Protein AF-A0A2W4KR50-F1 (afdb_monomer_lite)

Radius of gyration: 13.14 Å; chains: 1; bounding box: 29×30×38 Å

Foldseek 3Di:
DDKFKFFWADDDQWIWGDGLCCVVPVDIEIEGPVQCPPDYHGFIFMWDFDPDDDPPHTYIHTPDTPDHDPPVVPPPDDPRDGQDWDWDADPVGIDTDGD

Structure (mmCIF, N/CA/C/O backbone):
data_AF-A0A2W4KR50-F1
#
_entry.id   AF-A0A2W4KR50-F1
#
loop_
_atom_site.group_PDB
_atom_site.id
_atom_site.type_symbol
_atom_site.label_atom_id
_atom_site.label_alt_id
_atom_site.label_comp_id
_atom_site.label_asym_id
_atom_site.label_entity_id
_atom_site.label_seq_id
_atom_site.pdbx_PDB_ins_code
_atom_site.Cartn_x
_atom_site.Cartn_y
_atom_site.Cartn_z
_atom_site.occupancy
_atom_site.B_iso_or_equiv
_atom_site.auth_seq_id
_atom_site.auth_comp_id
_atom_site.auth_asym_id
_atom_site.auth_atom_id
_atom_site.pdbx_PDB_model_num
ATOM 1 N N . MET A 1 1 ? 2.896 -14.701 2.345 1.00 59.78 1 MET A N 1
ATOM 2 C CA . MET A 1 1 ? 2.171 -13.459 1.990 1.00 59.78 1 MET A CA 1
ATOM 3 C C . MET A 1 1 ? 3.084 -12.286 2.315 1.00 59.78 1 MET A C 1
ATOM 5 O O . MET A 1 1 ? 3.639 -12.285 3.408 1.00 59.78 1 MET A O 1
ATOM 9 N N . LYS A 1 2 ? 3.334 -11.367 1.372 1.00 84.19 2 LYS A N 1
ATOM 10 C CA . LYS A 1 2 ? 4.247 -10.228 1.586 1.00 84.19 2 LYS A CA 1
ATOM 11 C C . LYS A 1 2 ? 3.445 -8.979 1.945 1.00 84.19 2 LYS A C 1
ATOM 13 O O . LYS A 1 2 ? 2.467 -8.671 1.270 1.00 84.19 2 LYS A O 1
ATOM 18 N N . LYS A 1 3 ? 3.872 -8.280 2.994 1.00 87.88 3 LYS A N 1
ATOM 19 C CA . LYS A 1 3 ? 3.284 -7.015 3.441 1.00 87.88 3 LYS A CA 1
ATOM 20 C C . LYS A 1 3 ? 4.291 -5.892 3.261 1.00 87.88 3 LYS A C 1
ATOM 22 O O . LYS A 1 3 ? 5.491 -6.145 3.337 1.00 87.88 3 LYS A O 1
ATOM 27 N N . THR A 1 4 ? 3.803 -4.685 3.014 1.00 87.56 4 THR A N 1
ATOM 28 C CA . THR A 1 4 ? 4.644 -3.488 2.996 1.00 87.56 4 THR A CA 1
ATOM 29 C C . THR A 1 4 ? 3.852 -2.268 3.444 1.00 87.56 4 THR A C 1
ATOM 31 O O . THR A 1 4 ? 2.620 -2.302 3.480 1.00 87.56 4 THR A O 1
ATOM 34 N N . ILE A 1 5 ? 4.561 -1.206 3.805 1.00 89.69 5 ILE A N 1
ATOM 35 C CA . ILE A 1 5 ? 3.974 0.067 4.221 1.00 89.69 5 ILE A CA 1
ATOM 36 C C . ILE A 1 5 ? 4.238 1.098 3.129 1.00 89.69 5 ILE A C 1
ATOM 38 O O . ILE A 1 5 ? 5.307 1.117 2.514 1.00 89.69 5 ILE A O 1
ATOM 42 N N . GLY A 1 6 ? 3.255 1.953 2.879 1.00 89.00 6 GLY A N 1
ATOM 43 C CA . GLY A 1 6 ? 3.378 3.005 1.889 1.00 89.00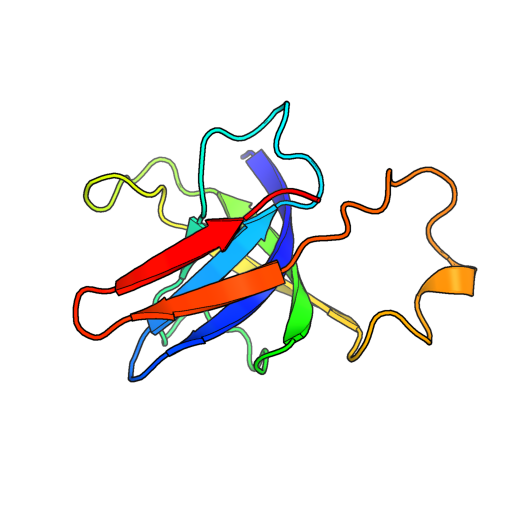 6 GLY A CA 1
ATOM 44 C C . GLY A 1 6 ? 2.332 4.092 2.038 1.00 89.00 6 GLY A C 1
ATOM 45 O O . GLY A 1 6 ? 1.413 3.986 2.847 1.00 89.00 6 GLY A O 1
ATOM 46 N N . ILE A 1 7 ? 2.486 5.143 1.245 1.00 89.94 7 ILE A N 1
ATOM 47 C CA . ILE A 1 7 ? 1.512 6.230 1.158 1.00 89.94 7 ILE A CA 1
ATOM 48 C C . ILE A 1 7 ? 0.493 5.877 0.083 1.00 89.94 7 ILE A C 1
ATOM 50 O O . ILE A 1 7 ? 0.872 5.515 -1.032 1.00 89.94 7 ILE A O 1
ATOM 54 N N . PHE A 1 8 ? -0.787 5.958 0.429 1.00 91.25 8 PHE A N 1
ATOM 55 C CA . PHE A 1 8 ? -1.884 5.742 -0.497 1.00 91.25 8 PHE A CA 1
ATOM 56 C C . PHE A 1 8 ? -2.204 7.018 -1.271 1.00 91.25 8 PHE A C 1
ATOM 58 O O . PHE A 1 8 ? -2.485 8.059 -0.680 1.00 91.25 8 PHE A O 1
ATOM 65 N N . GLU A 1 9 ? -2.224 6.913 -2.594 1.00 90.12 9 GLU A N 1
ATOM 66 C CA . GLU A 1 9 ? -2.735 7.94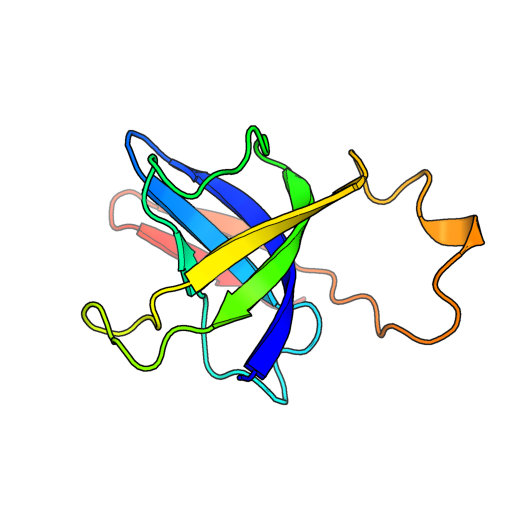2 -3.484 1.00 90.12 9 GLU A CA 1
ATOM 67 C C . GLU A 1 9 ? -3.969 7.452 -4.235 1.00 90.12 9 GLU A C 1
ATOM 69 O O . GLU A 1 9 ? -3.960 6.421 -4.913 1.00 90.12 9 GLU A O 1
ATOM 74 N N . GLU A 1 10 ? -5.050 8.213 -4.118 1.00 88.25 10 GLU A N 1
ATOM 75 C CA . GLU A 1 10 ? -6.323 7.914 -4.751 1.00 88.25 10 GLU A CA 1
ATOM 76 C C . GLU A 1 10 ? -6.425 8.612 -6.112 1.00 88.25 10 GLU A C 1
ATOM 78 O O . GLU A 1 10 ? -6.205 9.814 -6.251 1.00 88.25 10 GLU A O 1
ATOM 83 N N . SER A 1 11 ? -6.836 7.856 -7.126 1.00 88.31 11 SER A N 1
ATOM 84 C CA . SER A 1 11 ? -7.243 8.359 -8.434 1.00 88.31 11 SER A CA 1
ATOM 85 C C . SER A 1 11 ? -8.700 7.982 -8.721 1.00 88.31 11 SER A C 1
ATOM 87 O O . SER A 1 11 ? -9.371 7.304 -7.940 1.00 88.31 11 SER A O 1
ATOM 89 N N . LYS A 1 12 ? -9.238 8.416 -9.866 1.00 86.00 12 LYS A N 1
ATOM 90 C CA . LYS A 1 12 ? -10.643 8.151 -10.219 1.00 86.00 12 LYS A CA 1
ATOM 91 C C . LYS A 1 12 ? -10.875 6.655 -10.479 1.00 86.00 12 LYS A C 1
ATOM 93 O O . LYS A 1 12 ? -10.645 6.167 -11.582 1.00 86.00 12 LYS A O 1
ATOM 98 N N . GLY A 1 13 ? -11.377 5.947 -9.464 1.00 83.94 13 GLY A N 1
ATOM 99 C CA . GLY A 1 13 ? -11.780 4.535 -9.537 1.00 83.94 13 GLY A CA 1
ATOM 100 C C . GLY A 1 13 ? -10.668 3.516 -9.255 1.00 83.94 13 GLY A C 1
ATOM 101 O O . GLY A 1 13 ? -10.874 2.315 -9.427 1.00 83.94 13 GLY A O 1
ATOM 102 N N . TYR A 1 14 ? -9.484 3.967 -8.842 1.00 89.75 14 TYR A N 1
ATOM 103 C CA . TYR A 1 14 ? -8.357 3.129 -8.424 1.00 89.75 14 TYR A CA 1
ATOM 104 C C . TYR A 1 14 ? -7.315 3.983 -7.708 1.00 89.75 14 TYR A C 1
ATOM 106 O O . TYR A 1 14 ? -7.377 5.204 -7.764 1.00 89.75 14 TYR A O 1
ATOM 114 N N . GLY A 1 15 ? -6.363 3.356 -7.033 1.00 90.81 15 GLY A N 1
ATOM 115 C CA . GLY A 1 15 ? -5.303 4.073 -6.342 1.00 90.81 15 GLY A CA 1
ATOM 116 C C . GLY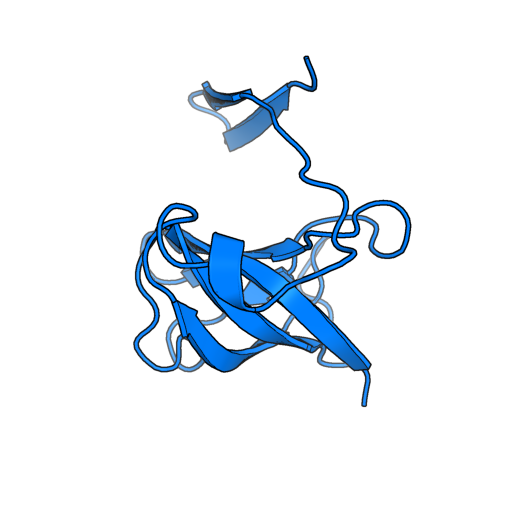 A 1 15 ? -3.982 3.341 -6.438 1.00 90.81 15 GLY A C 1
ATOM 117 O O . GLY A 1 15 ? -3.908 2.219 -6.950 1.00 90.81 15 GLY A O 1
ATOM 118 N N . PHE A 1 16 ? -2.946 3.985 -5.932 1.00 91.50 16 PHE A N 1
ATOM 119 C CA . PHE A 1 16 ? -1.617 3.415 -5.824 1.00 91.50 16 PHE A CA 1
ATOM 120 C C . PHE A 1 16 ? -1.111 3.528 -4.397 1.00 91.50 16 PHE A C 1
ATOM 122 O O . PHE A 1 16 ? -1.471 4.448 -3.673 1.00 91.50 16 PHE A O 1
ATOM 129 N N . VAL A 1 17 ? -0.271 2.585 -3.991 1.00 90.31 17 VAL A N 1
ATOM 130 C CA . VAL A 1 17 ? 0.510 2.703 -2.766 1.00 90.31 17 VAL A CA 1
ATOM 131 C C . VAL A 1 17 ? 1.974 2.775 -3.135 1.00 90.31 17 VAL A C 1
ATOM 133 O O . VAL A 1 17 ? 2.513 1.866 -3.774 1.00 90.31 17 VAL A O 1
ATOM 136 N N . ILE A 1 18 ? 2.599 3.864 -2.710 1.00 87.62 18 ILE A N 1
ATOM 137 C CA . ILE A 1 18 ? 4.017 4.126 -2.908 1.00 87.62 18 ILE A CA 1
ATOM 138 C C . ILE A 1 18 ? 4.741 3.563 -1.683 1.00 87.62 18 ILE A C 1
ATOM 140 O O . ILE A 1 18 ? 4.549 4.088 -0.582 1.00 87.62 18 ILE A O 1
ATOM 144 N N . PRO A 1 19 ? 5.531 2.484 -1.822 1.00 87.12 19 PRO A N 1
ATOM 145 C CA . PRO A 1 19 ? 6.204 1.879 -0.683 1.00 87.12 19 PRO A CA 1
ATOM 146 C C . PRO A 1 19 ? 7.239 2.833 -0.089 1.00 87.12 19 PRO A C 1
ATOM 148 O O . PRO A 1 19 ? 7.998 3.469 -0.822 1.00 87.12 19 PRO A O 1
ATOM 151 N N . THR A 1 20 ? 7.338 2.868 1.240 1.00 83.06 20 THR A N 1
ATOM 152 C CA . THR A 1 20 ? 8.384 3.641 1.931 1.00 83.06 20 THR A CA 1
ATOM 153 C C . THR A 1 20 ? 9.782 3.105 1.608 1.00 83.06 20 THR A C 1
ATOM 155 O O . THR A 1 20 ? 10.722 3.879 1.474 1.00 83.06 20 THR A O 1
ATOM 158 N N . SER A 1 21 ? 9.918 1.791 1.400 1.00 72.81 21 SER A N 1
ATOM 159 C CA . SER A 1 21 ? 11.184 1.129 1.054 1.00 72.81 21 SER A CA 1
ATOM 160 C C . SER A 1 21 ? 11.274 0.798 -0.443 1.00 72.81 21 SER A C 1
ATOM 162 O O . SER A 1 21 ? 11.101 -0.351 -0.859 1.00 72.81 21 SER A O 1
ATOM 164 N N . ARG A 1 22 ? 11.593 1.792 -1.288 1.00 65.06 22 ARG A N 1
ATOM 165 C CA . ARG A 1 22 ? 11.758 1.591 -2.750 1.00 65.06 22 ARG A CA 1
ATOM 166 C C . ARG A 1 22 ? 12.953 0.710 -3.145 1.00 65.06 22 ARG A C 1
ATOM 168 O O . ARG A 1 22 ? 12.947 0.132 -4.228 1.00 65.06 22 ARG A O 1
ATOM 175 N N . LYS A 1 23 ? 13.959 0.543 -2.274 1.00 67.12 23 LYS A N 1
ATOM 176 C CA . LYS A 1 23 ? 15.079 -0.397 -2.507 1.00 67.12 23 LYS A CA 1
ATOM 177 C C . LYS A 1 23 ? 14.589 -1.850 -2.616 1.00 67.12 23 LYS A C 1
ATOM 179 O O . LYS A 1 23 ? 15.122 -2.625 -3.405 1.00 67.12 23 LYS A O 1
ATOM 184 N N . GLU A 1 24 ? 13.555 -2.204 -1.855 1.00 66.06 24 GLU A N 1
ATOM 185 C CA . GLU A 1 24 ? 13.003 -3.564 -1.787 1.00 66.06 24 GLU A CA 1
ATOM 186 C C . GLU A 1 24 ? 11.878 -3.800 -2.805 1.00 66.06 24 GLU A C 1
ATOM 188 O O . GLU A 1 24 ? 11.609 -4.936 -3.213 1.00 66.06 24 GLU A O 1
ATOM 193 N N . HIS A 1 25 ? 11.228 -2.724 -3.255 1.00 72.94 25 HIS A N 1
ATOM 194 C CA . HIS A 1 25 ? 10.083 -2.775 -4.153 1.00 72.94 25 HIS A CA 1
ATOM 195 C C . HIS A 1 25 ? 10.315 -1.913 -5.395 1.00 72.94 25 HIS A C 1
ATOM 197 O O . HIS A 1 25 ? 10.323 -0.687 -5.340 1.00 72.94 25 HIS A O 1
ATOM 203 N N . LYS A 1 26 ? 10.470 -2.573 -6.549 1.00 67.50 26 LYS A N 1
ATOM 204 C CA . LYS A 1 26 ? 10.591 -1.908 -7.852 1.00 67.50 26 LYS A CA 1
ATOM 205 C C . LYS A 1 26 ? 9.213 -1.465 -8.358 1.00 67.50 26 LYS A C 1
ATOM 207 O O . LYS A 1 26 ? 8.604 -2.170 -9.160 1.00 67.50 26 LYS A O 1
ATOM 212 N N . GLY A 1 27 ? 8.753 -0.311 -7.884 1.00 79.75 27 GLY A N 1
ATOM 213 C CA . GLY A 1 27 ? 7.550 0.373 -8.368 1.00 79.75 27 GLY A CA 1
ATOM 214 C C . GLY A 1 27 ? 6.370 0.356 -7.400 1.00 79.75 27 GLY A C 1
ATOM 215 O O . GLY A 1 27 ? 6.443 -0.203 -6.305 1.00 79.75 27 GLY A O 1
ATOM 216 N N . ASP A 1 28 ? 5.286 0.983 -7.844 1.00 87.56 28 ASP A N 1
ATOM 217 C CA . ASP A 1 28 ? 4.101 1.241 -7.030 1.00 87.56 28 ASP A CA 1
ATOM 218 C C . ASP A 1 28 ? 3.125 0.060 -7.059 1.00 87.56 28 ASP A C 1
ATOM 220 O O . ASP A 1 28 ? 3.089 -0.743 -8.003 1.00 87.56 28 ASP A O 1
ATOM 224 N N . PHE A 1 29 ? 2.289 -0.021 -6.028 1.00 89.56 29 PHE A N 1
ATOM 225 C CA . PHE A 1 29 ? 1.281 -1.065 -5.896 1.00 89.56 29 PHE A CA 1
ATOM 226 C C . PHE A 1 29 ? -0.085 -0.552 -6.317 1.00 89.56 29 PHE A C 1
ATOM 228 O O . PHE A 1 29 ? -0.612 0.379 -5.720 1.00 89.56 29 PHE A O 1
ATOM 235 N N . TYR A 1 30 ? -0.682 -1.179 -7.323 1.00 91.88 30 TYR A N 1
ATOM 236 C CA . TYR A 1 30 ? -2.033 -0.861 -7.761 1.00 91.88 30 TYR A CA 1
ATOM 237 C C . TYR A 1 30 ? -3.056 -1.384 -6.748 1.00 91.88 30 TYR A C 1
ATOM 239 O O . TYR A 1 30 ? -3.079 -2.579 -6.445 1.00 91.88 30 TYR A O 1
ATOM 247 N N . ILE A 1 31 ? -3.945 -0.510 -6.283 1.00 91.38 31 ILE A N 1
ATOM 248 C CA . ILE A 1 31 ? -5.066 -0.850 -5.409 1.00 91.38 31 ILE A CA 1
ATOM 249 C C . ILE A 1 31 ? -6.372 -0.629 -6.173 1.00 91.38 31 ILE A C 1
ATOM 251 O O . ILE A 1 31 ? -6.656 0.456 -6.683 1.00 91.38 31 ILE A O 1
ATOM 255 N N . ASN A 1 32 ? -7.204 -1.666 -6.243 1.00 90.62 32 ASN A N 1
ATOM 256 C CA . ASN A 1 32 ? -8.562 -1.544 -6.768 1.00 90.62 32 ASN A CA 1
ATOM 257 C C . ASN A 1 32 ? -9.447 -0.750 -5.787 1.00 90.62 32 ASN A C 1
ATOM 259 O O . ASN A 1 32 ? -9.305 -0.925 -4.581 1.00 90.62 32 ASN A O 1
ATOM 263 N N . GLN A 1 33 ? -10.412 0.035 -6.277 1.00 89.31 33 GLN A N 1
ATOM 264 C CA . GLN A 1 33 ? -11.350 0.799 -5.437 1.00 89.31 33 GLN A CA 1
ATOM 265 C C . GLN A 1 33 ? -12.030 -0.039 -4.341 1.00 89.31 33 GLN A C 1
ATOM 267 O O . GLN A 1 33 ? -12.190 0.418 -3.212 1.00 89.31 33 GLN A O 1
ATOM 272 N N . LYS A 1 34 ? -12.364 -1.305 -4.630 1.00 89.81 34 LYS A N 1
ATOM 273 C CA . LYS A 1 34 ? -12.959 -2.224 -3.639 1.00 89.81 34 LYS A CA 1
ATOM 274 C C . LYS A 1 34 ? -12.018 -2.578 -2.473 1.00 89.81 34 LYS A C 1
ATOM 276 O O . LYS A 1 34 ? -12.473 -3.039 -1.435 1.00 89.81 34 LYS A O 1
ATOM 281 N N . ASN A 1 35 ? -10.715 -2.368 -2.656 1.00 90.69 35 ASN A N 1
ATOM 282 C CA . ASN A 1 35 ? -9.636 -2.720 -1.734 1.00 90.69 35 ASN A CA 1
ATOM 283 C C . ASN A 1 35 ? -9.025 -1.494 -1.030 1.00 90.69 35 ASN A C 1
ATOM 285 O O . ASN A 1 35 ? -7.960 -1.618 -0.426 1.00 90.69 35 ASN A O 1
ATOM 289 N N . PHE A 1 36 ? -9.661 -0.318 -1.107 1.00 89.31 36 PHE A N 1
ATOM 290 C CA . PHE A 1 36 ? -9.155 0.901 -0.461 1.00 89.31 36 PHE A CA 1
ATOM 291 C C . PHE A 1 36 ? -9.207 0.844 1.063 1.00 89.31 36 PHE A C 1
ATOM 293 O O . PHE A 1 36 ? -8.500 1.591 1.727 1.00 89.31 36 PHE A O 1
ATOM 300 N N . PHE A 1 37 ? -10.070 -0.003 1.630 1.00 87.19 37 PHE A N 1
ATOM 301 C CA . PHE A 1 37 ? -10.266 -0.086 3.080 1.00 87.19 37 PHE A CA 1
ATOM 302 C C . PHE A 1 37 ? -10.637 1.275 3.719 1.00 87.19 37 PHE A C 1
ATOM 304 O O . PHE A 1 37 ? -10.364 1.523 4.887 1.00 87.19 37 PHE A O 1
ATOM 311 N N . GLY A 1 38 ? -11.255 2.175 2.939 1.00 85.69 38 GLY A N 1
ATOM 312 C CA . GLY A 1 38 ? -11.610 3.531 3.372 1.00 85.69 38 GLY A CA 1
ATOM 313 C C . GLY A 1 38 ? -10.440 4.517 3.452 1.00 85.69 38 GLY A C 1
ATOM 314 O O . GLY A 1 38 ? -10.641 5.628 3.948 1.00 85.69 38 GLY A O 1
ATOM 315 N N . ALA A 1 39 ? -9.249 4.131 2.981 1.00 86.94 39 ALA A N 1
ATOM 316 C CA . ALA A 1 39 ? -8.092 5.013 2.908 1.00 86.94 39 ALA A CA 1
ATOM 317 C C . ALA A 1 39 ? -8.373 6.193 1.975 1.00 86.94 39 ALA A C 1
ATOM 319 O O . ALA A 1 39 ? -9.075 6.059 0.970 1.00 86.94 39 ALA A O 1
ATOM 320 N N . LYS A 1 40 ? -7.821 7.348 2.329 1.00 87.44 40 LYS A N 1
ATOM 321 C CA . LYS A 1 40 ? -7.887 8.580 1.548 1.00 87.44 40 LYS A CA 1
ATOM 322 C C . LYS A 1 40 ? -6.506 8.954 1.036 1.00 87.44 40 LYS A C 1
ATOM 324 O O . LYS A 1 40 ? -5.491 8.511 1.565 1.00 87.44 40 LYS A O 1
ATOM 329 N N . ASN A 1 41 ? -6.486 9.798 0.012 1.00 87.25 41 ASN A N 1
ATOM 330 C CA . ASN A 1 41 ? -5.248 10.332 -0.538 1.00 87.25 41 ASN A CA 1
ATOM 331 C C . ASN A 1 41 ? -4.340 10.917 0.564 1.00 87.25 41 ASN A C 1
ATOM 333 O O . ASN A 1 41 ? -4.785 11.779 1.323 1.00 87.25 41 ASN A O 1
ATOM 337 N N . GLY A 1 42 ? -3.090 10.457 0.627 1.00 84.06 42 GLY A N 1
ATOM 338 C CA . GLY A 1 42 ? -2.091 10.857 1.623 1.00 84.06 42 GLY A CA 1
ATOM 339 C C . GLY A 1 42 ? -2.043 9.993 2.890 1.00 84.06 42 GLY A C 1
ATOM 340 O O . GLY A 1 42 ? -1.166 10.207 3.728 1.00 84.06 42 GLY A O 1
ATOM 341 N N . ASP A 1 43 ? -2.934 9.010 3.048 1.00 87.19 43 ASP A N 1
ATOM 342 C CA . ASP A 1 43 ? -2.910 8.115 4.207 1.00 87.19 43 ASP A CA 1
ATOM 343 C C . ASP A 1 43 ? -1.690 7.183 4.152 1.00 87.19 43 ASP A C 1
ATOM 345 O O . ASP A 1 43 ? -1.409 6.551 3.131 1.00 87.19 43 ASP A O 1
ATOM 349 N N . LEU A 1 44 ? -0.993 7.029 5.280 1.00 86.94 44 LEU A N 1
ATOM 350 C CA . LEU A 1 44 ? -0.024 5.953 5.451 1.00 86.94 44 LEU A CA 1
ATOM 351 C C . LEU A 1 44 ? -0.787 4.654 5.699 1.00 86.94 44 LEU A C 1
ATOM 353 O O . LEU A 1 44 ? -1.585 4.556 6.636 1.00 86.94 44 LEU A O 1
ATOM 357 N N . VAL A 1 45 ? -0.522 3.643 4.883 1.00 89.00 45 VAL A N 1
ATOM 358 C CA . VAL A 1 45 ? -1.255 2.381 4.886 1.00 89.00 45 VAL A CA 1
ATOM 359 C C . VAL A 1 45 ? -0.314 1.184 4.894 1.00 89.00 45 VAL A C 1
ATOM 361 O O . VAL A 1 45 ? 0.779 1.210 4.329 1.00 89.00 45 VAL A O 1
ATOM 364 N N . GLU A 1 46 ? -0.765 0.105 5.524 1.00 89.75 46 GLU A N 1
ATOM 365 C CA . GLU A 1 46 ? -0.178 -1.220 5.372 1.00 89.75 46 GLU A CA 1
ATOM 366 C C . GLU A 1 46 ? -0.950 -1.975 4.286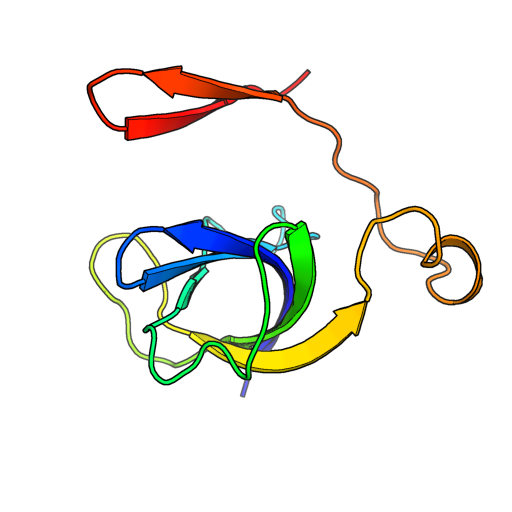 1.00 89.75 46 GLU A C 1
ATOM 368 O O . GLU A 1 46 ? -2.186 -2.063 4.319 1.00 89.75 46 GLU A O 1
ATOM 373 N N . ILE A 1 47 ? -0.216 -2.542 3.333 1.00 91.25 47 ILE A N 1
ATOM 374 C CA . ILE A 1 47 ? -0.776 -3.314 2.230 1.00 91.25 47 ILE A CA 1
ATOM 375 C C . ILE A 1 47 ? -0.298 -4.757 2.232 1.00 91.25 47 ILE A C 1
ATOM 377 O O . ILE A 1 47 ? 0.836 -5.071 2.590 1.00 91.25 47 ILE A O 1
ATOM 381 N N . GLU A 1 48 ? -1.175 -5.635 1.759 1.00 90.00 48 GLU A N 1
ATOM 382 C CA . GLU A 1 48 ? -0.837 -7.002 1.391 1.00 90.00 48 GLU A CA 1
ATOM 383 C C . GLU A 1 48 ? -0.659 -7.079 -0.126 1.00 90.00 48 GLU A C 1
ATOM 385 O O . GLU A 1 48 ? -1.589 -6.799 -0.890 1.00 90.00 48 GLU A O 1
ATOM 390 N N . ILE A 1 49 ? 0.547 -7.457 -0.550 1.00 89.88 49 ILE A N 1
ATOM 391 C CA . ILE A 1 49 ? 0.906 -7.623 -1.957 1.00 89.88 49 ILE A CA 1
ATOM 392 C C . ILE A 1 49 ? 0.308 -8.944 -2.440 1.00 89.88 49 ILE A C 1
ATOM 394 O O . ILE A 1 49 ? 0.588 -10.002 -1.869 1.00 89.88 49 ILE A O 1
ATOM 398 N N . LEU A 1 50 ? -0.492 -8.883 -3.501 1.00 86.00 50 LEU A N 1
ATOM 399 C CA . LEU A 1 50 ? -1.041 -10.062 -4.157 1.00 86.00 50 LEU A CA 1
ATOM 400 C C . LEU A 1 50 ? -0.019 -10.603 -5.168 1.00 86.00 50 LEU A C 1
ATOM 402 O O . LEU A 1 50 ? 0.727 -9.844 -5.784 1.00 86.00 50 LEU A O 1
ATOM 406 N N . ASP A 1 51 ? -0.014 -11.916 -5.398 1.00 77.94 51 ASP A N 1
ATOM 407 C CA . ASP A 1 51 ? 0.808 -12.554 -6.446 1.00 77.94 51 ASP A CA 1
ATOM 408 C C . ASP A 1 51 ? 0.265 -12.308 -7.872 1.00 77.94 51 ASP A C 1
ATOM 410 O O . ASP A 1 51 ? 0.682 -12.938 -8.841 1.00 77.94 51 ASP A O 1
ATOM 414 N N . THR A 1 52 ? -0.677 -11.373 -8.017 1.00 73.12 52 THR A N 1
ATOM 415 C CA . THR A 1 52 ? -1.253 -10.957 -9.297 1.00 73.12 52 THR A CA 1
ATOM 416 C C . THR A 1 52 ? -0.641 -9.628 -9.729 1.00 73.12 52 THR A C 1
ATOM 418 O O . THR A 1 52 ? -0.572 -8.672 -8.957 1.00 73.12 52 THR A O 1
ATOM 421 N N . ASN A 1 53 ? -0.206 -9.556 -10.985 1.00 70.81 53 ASN A N 1
ATOM 422 C CA . ASN A 1 53 ? 0.320 -8.332 -11.583 1.00 70.81 53 ASN A CA 1
ATOM 423 C C . ASN A 1 53 ? -0.734 -7.711 -12.500 1.00 70.81 53 ASN A C 1
ATOM 425 O O . ASN A 1 53 ? -1.387 -8.419 -13.269 1.00 70.81 53 ASN A O 1
ATOM 429 N N . ARG A 1 54 ? -0.846 -6.380 -12.479 1.00 65.88 54 ARG A N 1
ATOM 430 C CA . ARG A 1 54 ? -1.694 -5.627 -13.404 1.00 65.88 54 ARG A CA 1
ATOM 431 C C . ARG A 1 54 ? -0.822 -4.677 -14.223 1.00 65.88 54 ARG A C 1
ATOM 433 O O . ARG A 1 54 ? -0.546 -3.547 -13.829 1.00 65.88 54 ARG A O 1
ATOM 440 N N . GLY A 1 55 ? -0.362 -5.156 -15.379 1.00 72.44 55 GLY A N 1
ATOM 441 C CA . GLY A 1 55 ? 0.575 -4.418 -16.228 1.00 72.44 55 GLY A CA 1
ATOM 442 C C . GLY A 1 55 ? 1.967 -4.327 -15.595 1.00 72.44 55 GLY A C 1
ATOM 443 O O . GLY A 1 55 ? 2.560 -5.352 -15.270 1.00 72.44 55 GLY A O 1
ATOM 444 N N . LYS A 1 56 ? 2.493 -3.103 -15.435 1.00 70.88 56 LYS A N 1
ATOM 445 C CA . LYS A 1 56 ? 3.819 -2.842 -14.837 1.00 70.88 56 LYS A CA 1
ATOM 446 C C . LYS A 1 56 ? 3.814 -2.812 -13.300 1.00 70.88 56 LYS A C 1
ATOM 448 O O . LYS A 1 56 ? 4.884 -2.887 -12.705 1.00 70.88 56 LYS A O 1
ATOM 453 N N . SER A 1 57 ? 2.640 -2.722 -12.675 1.00 75.69 57 SER A N 1
ATOM 454 C CA . SER A 1 57 ? 2.479 -2.611 -11.220 1.00 75.69 57 SER A CA 1
ATOM 455 C C . SER A 1 57 ? 1.937 -3.906 -10.621 1.00 75.69 57 SER A C 1
ATOM 457 O O . SER A 1 57 ? 1.134 -4.614 -11.239 1.00 75.69 57 SER A O 1
ATOM 459 N N . LYS A 1 58 ? 2.355 -4.215 -9.391 1.00 85.56 58 LYS A N 1
ATOM 460 C CA . LYS A 1 58 ? 1.789 -5.333 -8.624 1.00 85.56 58 LYS A CA 1
ATOM 461 C C . LYS A 1 58 ? 0.442 -4.935 -8.043 1.00 85.56 58 LYS A C 1
ATOM 463 O O . LYS A 1 58 ? 0.291 -3.799 -7.601 1.00 85.56 58 LYS A O 1
ATOM 468 N N . GLU A 1 59 ? -0.523 -5.848 -8.028 1.00 89.62 59 GLU A N 1
ATOM 469 C CA . GLU A 1 59 ? -1.790 -5.596 -7.348 1.00 89.62 59 GLU A CA 1
ATOM 470 C C . GLU A 1 59 ? -1.624 -5.811 -5.840 1.00 89.62 59 GLU A C 1
ATOM 472 O O . GLU A 1 59 ? -0.939 -6.731 -5.389 1.00 89.62 59 GLU A O 1
ATOM 477 N N . ALA A 1 60 ? -2.246 -4.952 -5.046 1.00 92.25 60 ALA A N 1
ATOM 478 C CA . ALA A 1 60 ? -2.282 -5.088 -3.603 1.00 92.25 60 ALA A CA 1
ATOM 479 C C . ALA A 1 60 ? -3.651 -4.678 -3.052 1.00 92.25 60 ALA A C 1
ATOM 481 O O . ALA A 1 60 ? -4.509 -4.121 -3.748 1.00 92.25 60 ALA A O 1
ATOM 482 N N . LYS A 1 61 ? -3.865 -4.979 -1.774 1.00 91.69 61 LYS A N 1
ATOM 483 C CA . LYS A 1 61 ? -5.023 -4.503 -1.015 1.00 91.69 61 LYS A CA 1
ATOM 484 C C . LYS A 1 61 ? -4.566 -3.843 0.275 1.00 91.69 61 LYS A C 1
ATOM 486 O O . LYS A 1 61 ? -3.600 -4.296 0.891 1.00 91.69 61 LYS A O 1
ATOM 491 N N . ILE A 1 62 ? -5.280 -2.805 0.689 1.00 92.75 62 ILE A N 1
ATOM 492 C CA . ILE A 1 62 ? -5.038 -2.161 1.975 1.00 92.75 62 ILE A CA 1
ATOM 493 C C . ILE A 1 62 ? -5.635 -3.048 3.063 1.00 92.75 62 ILE A C 1
ATOM 495 O O . ILE A 1 62 ? -6.799 -3.441 2.988 1.00 92.75 62 ILE A O 1
ATOM 499 N N . ILE A 1 63 ? -4.809 -3.401 4.047 1.00 91.94 63 ILE A N 1
ATOM 500 C CA . ILE A 1 63 ? -5.229 -4.198 5.206 1.00 91.94 63 ILE A CA 1
ATOM 501 C C . ILE A 1 63 ? -5.363 -3.344 6.467 1.00 91.94 63 ILE A C 1
ATOM 503 O O . ILE A 1 63 ? -6.063 -3.745 7.395 1.00 91.94 63 ILE A O 1
ATOM 507 N N . LYS A 1 64 ? -4.705 -2.177 6.510 1.00 84.81 64 LYS A N 1
ATOM 508 C CA . LYS A 1 64 ? -4.752 -1.263 7.652 1.00 84.81 64 LYS A CA 1
ATOM 509 C C . LYS A 1 64 ? -4.382 0.163 7.247 1.00 84.81 64 LYS A C 1
ATOM 511 O O . LYS A 1 64 ? -3.418 0.367 6.516 1.00 84.81 64 LYS A O 1
ATOM 516 N N . ILE A 1 65 ? -5.099 1.143 7.792 1.00 88.44 65 ILE A N 1
ATOM 517 C CA . ILE A 1 65 ? -4.706 2.557 7.748 1.00 88.44 65 ILE A CA 1
ATOM 518 C C . ILE A 1 65 ? -3.902 2.849 9.014 1.00 88.44 65 ILE A C 1
ATOM 520 O O . ILE A 1 65 ? -4.378 2.610 10.125 1.00 88.44 65 ILE A O 1
ATOM 524 N N . ILE A 1 66 ? -2.667 3.307 8.845 1.00 83.69 66 ILE A N 1
ATOM 525 C CA . ILE A 1 66 ? -1.743 3.611 9.939 1.00 83.69 66 ILE A CA 1
ATOM 526 C C . ILE A 1 66 ? -1.958 5.051 10.419 1.00 83.69 66 ILE A C 1
ATOM 528 O O . ILE A 1 66 ? -1.965 5.289 11.624 1.00 83.69 66 ILE A O 1
ATOM 532 N N . GLY A 1 67 ? -2.191 6.001 9.509 1.00 74.75 67 GLY A N 1
ATOM 533 C CA . GLY A 1 67 ? -2.497 7.377 9.894 1.00 74.75 67 GLY A CA 1
ATOM 534 C C . GLY A 1 67 ? -2.700 8.333 8.723 1.00 74.75 67 GLY A C 1
ATOM 535 O O . GLY A 1 67 ? -2.272 8.059 7.605 1.00 74.75 67 GLY A O 1
ATOM 536 N N . LYS A 1 68 ? -3.346 9.463 9.023 1.00 65.75 68 LYS A N 1
ATOM 537 C CA . LYS A 1 68 ? -3.467 10.637 8.154 1.00 65.75 68 LYS A CA 1
ATOM 538 C C . LYS A 1 68 ? -2.310 11.568 8.444 1.00 65.75 68 LYS A C 1
ATOM 540 O O . LYS A 1 68 ? -2.174 11.985 9.591 1.00 65.75 68 LYS A O 1
ATOM 545 N N . ASP A 1 69 ? -1.544 11.904 7.418 1.00 55.06 69 ASP A N 1
ATOM 546 C CA . ASP A 1 69 ? -0.431 12.841 7.490 1.00 55.06 69 ASP A CA 1
ATOM 547 C C . ASP A 1 69 ? 0.742 12.407 8.386 1.00 55.06 69 ASP A C 1
ATOM 549 O O . ASP A 1 69 ? 0.645 12.087 9.573 1.00 55.06 69 ASP A O 1
ATOM 553 N N . SER A 1 70 ? 1.921 12.503 7.788 1.00 51.25 70 SER A N 1
ATOM 554 C CA . SER A 1 70 ? 3.257 12.267 8.337 1.00 51.25 70 SER A CA 1
ATOM 555 C C . SER A 1 70 ? 3.587 13.028 9.635 1.00 51.25 70 SER A C 1
ATOM 557 O O . SER A 1 70 ? 4.668 12.836 10.179 1.00 51.25 70 SER A O 1
ATOM 559 N N . SER A 1 71 ? 2.701 13.898 10.129 1.00 45.78 71 SER A N 1
ATOM 560 C CA . SER A 1 71 ? 2.913 14.766 11.295 1.00 45.78 71 SER A CA 1
ATOM 561 C C . SER A 1 71 ? 2.646 14.079 12.638 1.00 45.78 71 SER A C 1
ATOM 563 O O . SER A 1 71 ? 3.272 14.421 13.636 1.00 45.78 71 SER A O 1
ATOM 565 N N . SER A 1 72 ? 1.752 13.085 12.685 1.00 45.66 72 SER A N 1
ATOM 566 C CA . SER A 1 72 ? 1.447 12.347 13.929 1.00 45.66 72 SER A CA 1
ATOM 567 C C . SER A 1 72 ? 2.219 11.026 14.056 1.00 45.66 72 SER A C 1
ATOM 569 O O . SER A 1 72 ? 2.214 10.395 15.113 1.00 45.66 72 SER A O 1
ATOM 571 N N . LEU A 1 73 ? 2.904 10.617 12.984 1.00 49.94 73 LEU A N 1
ATOM 572 C CA . LEU A 1 73 ? 3.663 9.366 12.882 1.00 49.94 73 LEU A CA 1
ATOM 573 C C . LEU A 1 73 ? 5.069 9.433 13.487 1.00 49.94 73 LEU A C 1
ATOM 575 O O . LEU A 1 73 ? 5.678 8.386 13.702 1.00 49.94 73 LEU A O 1
ATOM 579 N N . GLU A 1 74 ? 5.550 10.625 13.849 1.00 49.56 74 GLU A N 1
ATOM 580 C CA . GLU A 1 74 ? 6.870 10.803 14.471 1.00 49.56 74 GLU A CA 1
ATOM 581 C C . GLU A 1 74 ? 6.993 10.115 15.841 1.00 49.56 74 GLU A C 1
ATOM 583 O O . GLU A 1 74 ? 8.096 9.924 16.339 1.00 49.56 74 GLU A O 1
ATOM 588 N N . LYS A 1 75 ? 5.878 9.690 16.452 1.00 46.34 75 LYS A N 1
ATOM 589 C CA . LYS A 1 75 ? 5.889 9.112 17.802 1.00 46.34 75 LYS A CA 1
ATOM 590 C C . LYS A 1 75 ? 5.997 7.587 17.881 1.00 46.34 75 LYS A C 1
ATOM 592 O O . LYS A 1 75 ? 6.208 7.100 18.982 1.00 46.34 75 LYS A O 1
ATOM 597 N N . ASN A 1 76 ? 5.845 6.834 16.784 1.00 47.03 76 ASN A N 1
ATOM 598 C CA . ASN A 1 76 ? 5.764 5.360 16.867 1.00 47.03 76 ASN A CA 1
ATOM 599 C C . ASN A 1 76 ? 6.543 4.568 15.796 1.00 47.03 76 ASN A C 1
ATOM 601 O O . ASN A 1 76 ? 6.451 3.343 15.790 1.00 47.03 76 ASN A O 1
ATOM 605 N N . PHE A 1 77 ? 7.303 5.210 14.903 1.00 53.44 77 PHE A N 1
ATOM 606 C CA . PHE A 1 77 ? 8.101 4.509 13.884 1.00 53.44 77 PHE A CA 1
ATOM 607 C C . PHE A 1 77 ? 9.575 4.920 13.953 1.00 53.44 77 PHE A C 1
ATOM 609 O O . PHE A 1 77 ? 10.082 5.668 13.121 1.00 53.44 77 PHE A O 1
ATOM 616 N N . GLU A 1 78 ? 10.267 4.413 14.967 1.00 41.34 78 GLU A N 1
ATOM 617 C CA . GLU A 1 78 ? 11.726 4.443 15.053 1.00 41.34 78 GLU A CA 1
ATOM 618 C C . GLU A 1 78 ? 12.296 3.514 13.957 1.00 41.34 78 GLU A C 1
ATOM 620 O O . GLU A 1 78 ? 12.109 2.300 14.013 1.00 41.34 78 GLU A O 1
ATOM 625 N N . GLY A 1 79 ? 12.925 4.076 12.913 1.00 44.88 79 GLY A N 1
ATOM 626 C C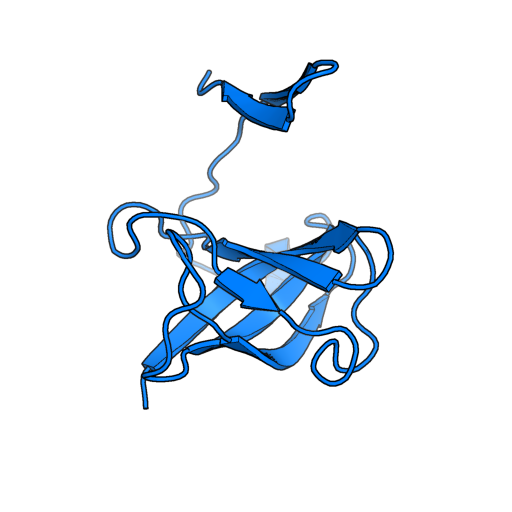A . GLY A 1 79 ? 13.719 3.300 11.941 1.00 44.88 79 GLY A CA 1
ATOM 627 C C . GLY A 1 79 ? 13.252 3.239 10.477 1.00 44.88 79 GLY A C 1
ATOM 628 O O . GLY A 1 79 ? 13.825 2.462 9.717 1.00 44.88 79 GLY A O 1
ATOM 629 N N . LEU A 1 80 ? 12.270 4.034 10.034 1.00 46.31 80 LEU A N 1
ATOM 630 C CA . LEU A 1 80 ? 11.939 4.138 8.600 1.00 46.31 80 LEU A CA 1
ATOM 631 C C . LEU A 1 80 ? 12.693 5.311 7.944 1.00 46.31 80 LEU A C 1
ATOM 633 O O . LEU A 1 80 ? 12.514 6.462 8.340 1.00 46.31 80 LEU A O 1
ATOM 637 N N . GLU A 1 81 ? 13.523 5.030 6.927 1.00 44.50 81 GLU A N 1
ATOM 638 C CA . GLU A 1 81 ? 14.155 6.065 6.088 1.00 44.50 81 GLU A CA 1
ATOM 639 C C . GLU A 1 81 ? 13.054 6.894 5.394 1.00 44.50 81 GLU A C 1
ATOM 641 O O . GLU A 1 81 ? 12.292 6.384 4.570 1.00 44.50 81 GLU A O 1
ATOM 646 N N . LYS A 1 82 ? 12.941 8.182 5.738 1.00 41.22 82 LYS A N 1
ATOM 647 C CA . LYS A 1 82 ? 11.969 9.105 5.138 1.00 41.22 82 LYS A CA 1
ATOM 648 C C . LYS A 1 82 ? 12.445 9.490 3.736 1.00 41.22 82 LYS A C 1
ATOM 650 O O . LYS A 1 82 ? 13.388 10.262 3.599 1.00 41.22 82 LYS A O 1
ATOM 655 N N . ILE A 1 83 ? 11.797 8.968 2.696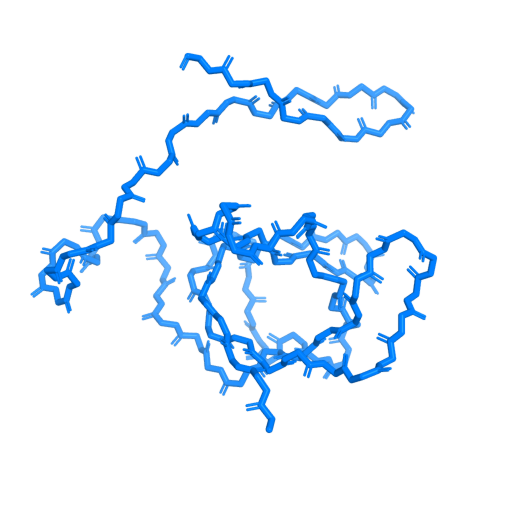 1.00 44.91 83 ILE A N 1
ATOM 656 C CA . ILE A 1 83 ? 12.044 9.403 1.315 1.00 44.91 83 ILE A CA 1
ATOM 657 C C . ILE A 1 83 ? 11.230 10.677 1.065 1.00 44.91 83 ILE A C 1
ATOM 659 O O . ILE A 1 83 ? 10.000 10.648 1.101 1.00 44.91 83 ILE A O 1
ATOM 663 N N . VAL A 1 84 ? 11.914 11.797 0.829 1.00 39.72 84 VAL A N 1
ATOM 664 C CA . VAL A 1 84 ? 11.307 13.061 0.390 1.00 39.72 84 VAL A CA 1
ATOM 665 C C . VAL A 1 84 ? 11.515 13.171 -1.114 1.00 39.72 84 VAL A C 1
ATOM 667 O O . VAL A 1 84 ? 12.632 13.015 -1.587 1.00 39.72 84 VAL A O 1
ATOM 670 N N . GLY A 1 85 ? 10.469 13.466 -1.876 1.00 40.41 85 GLY A N 1
ATOM 671 C CA . GLY A 1 85 ? 10.650 13.902 -3.256 1.00 40.41 85 GLY A CA 1
ATOM 672 C C . GLY A 1 85 ? 9.385 14.506 -3.834 1.00 40.41 85 GLY A C 1
ATOM 673 O O . GLY A 1 85 ? 8.344 14.555 -3.175 1.00 40.41 85 GLY A O 1
ATOM 674 N N . VAL A 1 86 ? 9.517 15.054 -5.037 1.00 41.59 86 VAL A N 1
ATOM 675 C CA . VAL A 1 86 ? 8.520 15.937 -5.640 1.00 41.59 86 VAL A CA 1
ATOM 676 C C . VAL A 1 86 ? 7.877 15.215 -6.819 1.00 41.59 86 VAL A C 1
ATOM 678 O O . VAL A 1 86 ? 8.553 14.825 -7.770 1.00 41.59 86 VAL A O 1
ATOM 681 N N . TYR A 1 87 ? 6.556 15.031 -6.769 1.00 43.84 87 TYR A N 1
ATOM 682 C CA . TYR A 1 87 ? 5.782 14.546 -7.913 1.00 43.84 87 TYR A CA 1
ATOM 683 C C . TYR A 1 87 ? 5.392 15.720 -8.814 1.00 43.84 87 TYR A C 1
ATOM 685 O O . TYR A 1 87 ? 4.821 16.705 -8.346 1.00 43.84 87 TYR A O 1
ATOM 693 N N . SER A 1 88 ? 5.672 15.595 -10.114 1.00 41.03 88 SER A N 1
ATOM 694 C CA . SER A 1 88 ? 5.197 16.528 -11.139 1.00 41.03 88 SER A CA 1
ATOM 695 C C . SER A 1 88 ? 4.160 15.837 -12.020 1.00 41.03 88 SER A C 1
ATOM 697 O O . SER A 1 88 ? 4.380 14.731 -12.524 1.00 41.03 88 SER A O 1
ATOM 699 N N . GLN A 1 89 ? 3.001 16.475 -12.174 1.00 41.22 89 GLN A N 1
ATOM 700 C CA . GLN A 1 89 ? 1.895 15.956 -12.967 1.00 41.22 89 GLN A CA 1
ATOM 701 C C . GLN A 1 89 ? 1.952 16.547 -14.379 1.00 41.22 89 GLN A C 1
ATOM 703 O O . GLN A 1 89 ? 1.787 17.753 -14.556 1.00 41.22 89 GLN A O 1
ATOM 708 N N . ASN A 1 90 ? 2.123 15.689 -15.388 1.00 46.22 90 ASN A N 1
ATOM 709 C CA . ASN A 1 90 ? 2.055 16.082 -16.795 1.00 46.22 90 ASN A CA 1
ATOM 710 C C . ASN A 1 90 ? 0.821 15.459 -17.467 1.00 46.22 90 ASN A C 1
ATOM 712 O O . ASN A 1 90 ? 0.239 14.493 -16.974 1.00 46.22 90 ASN A O 1
ATOM 716 N N . LYS A 1 91 ? 0.431 15.989 -18.635 1.00 45.50 91 LYS A N 1
ATOM 717 C CA . LYS A 1 91 ? -0.733 15.515 -19.417 1.00 45.50 91 LYS A CA 1
ATOM 718 C C . LYS A 1 91 ? -0.688 14.025 -19.800 1.00 45.50 91 LYS A C 1
ATOM 720 O O . LYS A 1 91 ? -1.723 13.479 -20.163 1.00 45.50 91 LYS A O 1
ATOM 725 N N . GLU A 1 92 ? 0.475 13.381 -19.715 1.00 47.56 92 GLU A N 1
ATOM 726 C CA . GLU A 1 92 ? 0.703 11.983 -20.114 1.00 47.56 92 GLU A CA 1
ATOM 727 C C . GLU A 1 92 ? 0.881 11.019 -18.928 1.00 47.56 92 GLU A C 1
ATOM 729 O O . GLU A 1 92 ? 1.062 9.819 -19.128 1.00 47.56 92 GLU A O 1
ATOM 734 N N . GLY A 1 93 ? 0.811 11.513 -17.687 1.00 45.59 93 GLY A N 1
ATOM 735 C CA . GLY A 1 93 ? 0.927 10.685 -16.490 1.00 45.59 93 GLY A CA 1
ATOM 736 C C . GLY A 1 93 ? 1.691 11.349 -15.349 1.00 45.59 93 GLY A C 1
ATOM 737 O O . GLY A 1 93 ? 2.041 12.530 -15.390 1.00 45.59 93 GLY A O 1
ATOM 738 N N . PHE A 1 94 ? 1.928 10.553 -14.311 1.00 47.56 94 PHE A N 1
ATOM 739 C CA . PHE A 1 94 ? 2.578 10.961 -13.071 1.00 47.56 94 PHE A CA 1
ATOM 740 C C . PHE A 1 94 ? 4.016 10.435 -13.047 1.00 47.56 94 PHE A C 1
ATOM 742 O O . PHE A 1 94 ? 4.251 9.272 -13.379 1.00 47.56 94 PHE A O 1
ATOM 749 N N . GLY A 1 95 ? 4.970 11.280 -12.652 1.00 46.91 95 GLY A N 1
ATOM 750 C CA . GLY A 1 95 ? 6.373 10.901 -12.485 1.00 46.91 95 GLY A CA 1
ATOM 751 C C . GLY A 1 95 ? 6.970 11.524 -11.226 1.00 46.91 95 GLY A C 1
ATOM 752 O O . GLY A 1 95 ? 6.748 12.705 -10.949 1.00 46.91 95 GLY A O 1
ATOM 753 N N . PHE A 1 96 ? 7.710 10.719 -10.464 1.00 46.91 96 PHE A N 1
ATOM 754 C CA . PHE A 1 96 ? 8.485 11.186 -9.318 1.00 46.91 96 PHE A CA 1
ATOM 755 C C . PHE A 1 96 ? 9.806 11.770 -9.800 1.00 46.91 96 PHE A C 1
ATOM 757 O O . PHE A 1 96 ? 10.490 11.143 -10.610 1.00 46.91 96 PHE A O 1
ATOM 764 N N . VAL A 1 97 ? 10.181 12.928 -9.269 1.00 53.94 97 VAL A N 1
ATOM 765 C CA . VAL A 1 97 ? 11.526 13.481 -9.410 1.00 53.94 97 VAL A CA 1
ATOM 766 C C . VAL A 1 97 ? 12.185 13.391 -8.034 1.00 53.94 97 VAL A C 1
ATOM 768 O O . VAL A 1 97 ? 11.701 13.996 -7.073 1.00 53.94 97 VAL A O 1
ATOM 771 N N . ASP A 1 98 ? 13.240 12.576 -7.926 1.00 40.50 98 ASP A N 1
ATOM 772 C CA . ASP A 1 98 ? 14.103 12.559 -6.737 1.00 40.50 98 ASP A CA 1
ATOM 773 C C . ASP A 1 98 ? 14.820 13.915 -6.623 1.00 40.50 98 ASP A C 1
ATOM 775 O O . ASP A 1 98 ? 15.239 14.484 -7.637 1.00 40.50 98 ASP A O 1
ATOM 779 N N . LEU A 1 99 ? 14.923 14.428 -5.395 1.00 42.75 99 LEU A N 1
ATOM 780 C CA . LEU A 1 99 ? 15.664 15.640 -5.034 1.00 42.75 99 LEU A CA 1
ATOM 781 C C . LEU A 1 99 ? 16.957 15.252 -4.315 1.00 42.75 99 LEU A C 1
ATOM 783 O O . LEU A 1 99 ? 16.884 14.354 -3.446 1.00 42.75 99 LEU A O 1
#

Secondary structure (DSSP, 8-state):
-EEEEEEEEEETTEEEEEES-TTT-SSPEEEEGGG-TT--TTEEEEEEEEEEEETTEEEEEEEEEEEESTTSGGGT-TT-----EEEEEETTEEEEEE-

pLDDT: mean 72.05, std 19.22, range [39.72, 92.75]

Sequence (99 aa):
MKKTIGIFEESKGYGFVIPTSRKEHKGDFYINQKNFFGAKNGDLVEIEILDTNRGKSKEAKIIKIIGKDSSSLEKNFEGLEKIVGVYSQNKEGFGFVDL